Protein AF-R9MH36-F1 (afdb_monomer_lite)

Radius of gyration: 30.17 Å; chains: 1; bounding box: 82×66×68 Å

pLDDT: mean 71.56, std 19.5, range [24.08, 92.31]

Structure (mmCIF, N/CA/C/O backbone):
data_AF-R9MH36-F1
#
_entry.id   AF-R9MH36-F1
#
loop_
_atom_site.group_PDB
_atom_site.id
_atom_site.type_symbol
_atom_site.label_atom_id
_atom_site.label_alt_id
_atom_site.label_comp_id
_atom_site.label_asym_id
_atom_site.label_entity_id
_atom_site.label_seq_id
_atom_site.pdbx_PDB_ins_code
_atom_site.Cartn_x
_atom_site.Cartn_y
_atom_site.Cartn_z
_atom_site.occupancy
_atom_site.B_iso_or_equiv
_atom_site.auth_seq_id
_atom_site.auth_comp_id
_atom_site.auth_asym_id
_atom_site.auth_atom_id
_atom_site.pdbx_PDB_model_num
ATOM 1 N N . MET A 1 1 ? 7.503 20.585 -26.767 1.00 34.62 1 MET A N 1
ATOM 2 C CA . MET A 1 1 ? 6.491 20.340 -25.716 1.00 34.62 1 MET A CA 1
ATOM 3 C C . MET A 1 1 ? 7.107 19.389 -24.716 1.00 34.62 1 MET A C 1
ATOM 5 O O . MET A 1 1 ? 7.011 18.180 -24.870 1.00 34.62 1 MET A O 1
ATOM 9 N N . GLU A 1 2 ? 7.850 19.950 -23.769 1.00 24.08 2 GLU A N 1
ATOM 10 C CA . GLU A 1 2 ? 8.541 19.189 -22.735 1.00 24.08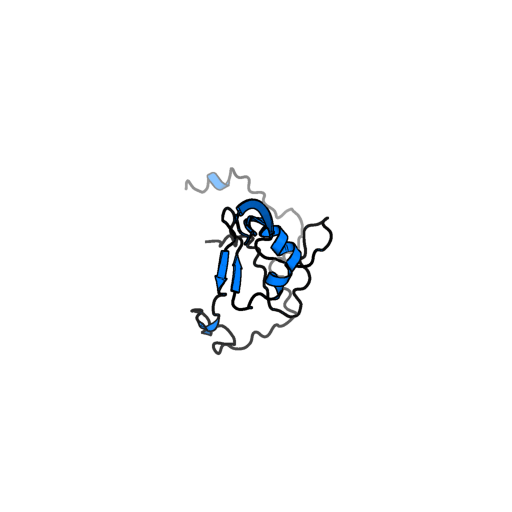 2 GLU A CA 1
ATOM 11 C C . GLU A 1 2 ? 7.501 18.530 -21.832 1.00 24.08 2 GLU A C 1
ATOM 13 O O . GLU A 1 2 ? 6.762 19.197 -21.103 1.00 24.08 2 GLU A O 1
ATOM 18 N N . SER A 1 3 ? 7.412 17.205 -21.906 1.00 27.92 3 SER A N 1
ATOM 19 C CA . SER A 1 3 ? 6.683 16.424 -20.924 1.00 27.92 3 SER A CA 1
ATOM 20 C C . SER A 1 3 ? 7.414 16.576 -19.597 1.00 27.92 3 SER A C 1
ATOM 22 O O . SER A 1 3 ? 8.421 15.921 -19.330 1.00 27.92 3 SER A O 1
ATOM 24 N N . ARG A 1 4 ? 6.893 17.482 -18.773 1.00 31.98 4 ARG A N 1
ATOM 25 C CA . ARG A 1 4 ? 7.127 17.580 -17.337 1.00 31.98 4 ARG A CA 1
ATOM 26 C C . ARG A 1 4 ? 6.632 16.272 -16.716 1.00 31.98 4 ARG A C 1
ATOM 28 O O . ARG A 1 4 ? 5.507 16.204 -16.234 1.00 31.98 4 ARG A O 1
ATOM 35 N N . ILE A 1 5 ? 7.440 15.216 -16.826 1.00 32.81 5 ILE A N 1
ATOM 36 C CA . ILE A 1 5 ? 7.156 13.908 -16.240 1.00 32.81 5 ILE A CA 1
ATOM 37 C C . ILE A 1 5 ? 7.129 14.134 -14.734 1.00 32.81 5 ILE A C 1
ATOM 39 O O . ILE A 1 5 ? 8.138 14.413 -14.082 1.00 32.81 5 ILE A O 1
ATOM 43 N N . LEU A 1 6 ? 5.903 14.150 -14.228 1.00 33.38 6 LEU A N 1
ATOM 44 C CA . LEU A 1 6 ? 5.569 14.289 -12.831 1.00 33.38 6 LEU A CA 1
ATOM 45 C C . LEU A 1 6 ? 6.367 13.249 -12.041 1.00 33.38 6 LEU A C 1
ATOM 47 O O . LEU A 1 6 ? 6.601 12.135 -12.502 1.00 33.38 6 LEU A O 1
ATOM 51 N N . ARG A 1 7 ? 6.787 13.631 -10.833 1.00 31.97 7 ARG A N 1
ATOM 52 C CA . ARG A 1 7 ? 7.341 12.732 -9.814 1.00 31.97 7 ARG A CA 1
ATOM 53 C C . ARG A 1 7 ? 6.255 11.740 -9.365 1.00 31.97 7 ARG A C 1
ATOM 55 O O . ARG A 1 7 ? 5.761 11.832 -8.244 1.00 31.97 7 ARG A O 1
ATOM 62 N N . GLU A 1 8 ? 5.828 10.854 -10.254 1.00 38.50 8 GLU A N 1
ATOM 63 C CA . GLU A 1 8 ? 4.912 9.761 -9.967 1.00 38.50 8 GLU A CA 1
ATOM 64 C C . GLU A 1 8 ? 5.702 8.678 -9.238 1.00 38.50 8 GLU A C 1
ATOM 66 O O . GLU A 1 8 ? 6.593 8.032 -9.788 1.00 38.50 8 GLU A O 1
ATOM 71 N N . GLY A 1 9 ? 5.414 8.511 -7.950 1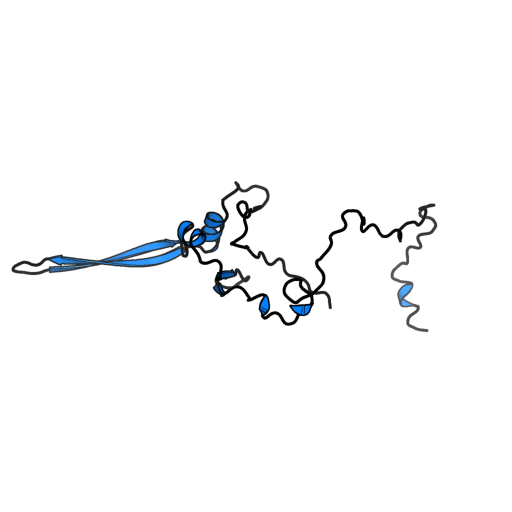.00 35.44 9 GLY A N 1
ATOM 72 C CA . GLY A 1 9 ? 5.885 7.358 -7.199 1.00 35.44 9 GLY A CA 1
ATOM 73 C C . GLY A 1 9 ? 5.073 6.136 -7.611 1.00 35.44 9 GLY A C 1
ATOM 74 O O . GLY A 1 9 ? 4.085 5.819 -6.959 1.00 35.44 9 GLY A O 1
ATOM 75 N N . TYR A 1 10 ? 5.462 5.459 -8.691 1.00 37.88 10 TYR A N 1
ATOM 76 C CA . TYR A 1 10 ? 4.919 4.142 -9.016 1.00 37.88 10 TYR A CA 1
ATOM 77 C C . TYR A 1 10 ? 5.611 3.097 -8.127 1.00 37.88 10 TYR A C 1
ATOM 79 O O . TYR A 1 10 ? 6.819 2.878 -8.239 1.00 37.88 10 TYR A O 1
ATOM 87 N N . VAL A 1 11 ? 4.864 2.427 -7.244 1.00 44.84 11 VAL A N 1
ATOM 88 C CA . VAL A 1 11 ? 5.378 1.286 -6.470 1.00 44.84 11 VAL A CA 1
ATOM 89 C C . VAL A 1 11 ? 5.065 -0.004 -7.232 1.00 44.84 11 VAL A C 1
ATOM 91 O O . VAL A 1 11 ? 3.928 -0.469 -7.284 1.00 44.84 11 VAL A O 1
ATOM 94 N N . ARG A 1 12 ? 6.090 -0.584 -7.867 1.00 38.09 12 ARG A N 1
ATOM 95 C CA . ARG A 1 12 ? 6.027 -1.913 -8.493 1.00 38.09 12 ARG A CA 1
ATOM 96 C C . ARG A 1 12 ? 5.992 -2.989 -7.409 1.00 38.09 12 ARG A C 1
ATOM 98 O O . ARG A 1 12 ? 6.989 -3.228 -6.740 1.00 38.09 12 ARG A O 1
ATOM 105 N N . PHE A 1 13 ? 4.867 -3.683 -7.305 1.00 37.06 13 PHE A N 1
ATOM 106 C CA . PHE A 1 13 ? 4.797 -5.001 -6.680 1.00 37.06 13 PHE A CA 1
ATOM 107 C C . PHE A 1 13 ? 5.017 -6.072 -7.752 1.00 37.06 13 PHE A C 1
ATOM 109 O O . PHE A 1 13 ? 4.357 -6.009 -8.794 1.00 37.06 13 PHE A O 1
ATOM 116 N N . GLY A 1 14 ? 5.937 -7.014 -7.511 1.00 34.53 14 GLY A N 1
ATOM 117 C CA . GLY A 1 14 ? 6.096 -8.224 -8.334 1.00 34.53 14 GLY A CA 1
ATOM 118 C C . GLY A 1 14 ? 7.419 -8.388 -9.092 1.00 34.53 14 GLY A C 1
ATOM 119 O O . GLY A 1 14 ? 7.392 -8.803 -10.244 1.00 34.53 14 GLY A O 1
ATOM 120 N N . GLY A 1 15 ? 8.565 -8.085 -8.477 1.00 34.72 15 GLY A N 1
ATOM 121 C CA . GLY A 1 15 ? 9.882 -8.479 -8.995 1.00 34.72 15 GLY A CA 1
ATOM 122 C C . GLY A 1 15 ? 10.787 -8.963 -7.863 1.00 34.72 15 GLY A C 1
ATOM 123 O O . GLY A 1 15 ? 10.798 -8.345 -6.794 1.00 34.72 15 GLY A O 1
ATOM 124 N N . GLU A 1 16 ? 11.513 -10.062 -8.087 1.00 37.16 16 GLU A N 1
ATOM 125 C CA . GLU A 1 16 ? 12.592 -10.543 -7.213 1.00 37.16 16 GLU A CA 1
ATOM 126 C C . GLU A 1 16 ? 13.575 -9.381 -6.975 1.00 37.16 16 GLU A C 1
ATOM 128 O O . GLU A 1 16 ? 14.283 -8.959 -7.885 1.00 37.16 16 GLU A O 1
ATOM 133 N N . GLY A 1 17 ? 13.549 -8.772 -5.785 1.00 41.50 17 GLY A N 1
ATOM 134 C CA . GLY A 1 17 ? 14.396 -7.619 -5.439 1.00 41.50 17 GLY A CA 1
ATOM 135 C C . GLY A 1 17 ? 13.671 -6.369 -4.922 1.00 41.50 17 GLY A C 1
ATOM 136 O O . GLY A 1 17 ? 14.327 -5.414 -4.507 1.00 41.50 17 GLY A O 1
ATOM 137 N N . ALA A 1 18 ? 12.337 -6.347 -4.873 1.00 43.00 18 ALA A N 1
ATOM 138 C CA . ALA A 1 18 ? 11.570 -5.189 -4.394 1.00 43.00 18 ALA A CA 1
ATOM 139 C C . ALA A 1 18 ? 11.420 -5.120 -2.855 1.00 43.00 18 ALA A C 1
ATOM 141 O O . ALA A 1 18 ? 10.350 -4.812 -2.342 1.00 43.00 18 ALA A O 1
ATOM 142 N N . GLU A 1 19 ? 12.464 -5.410 -2.078 1.00 41.53 19 GLU A N 1
ATOM 143 C CA . GLU A 1 19 ? 12.322 -5.541 -0.614 1.00 41.53 19 GLU A CA 1
ATOM 144 C C . GLU A 1 19 ? 12.594 -4.250 0.166 1.00 41.53 19 GLU A C 1
ATOM 146 O O . GLU A 1 19 ? 12.280 -4.163 1.353 1.00 41.53 19 GLU A O 1
ATOM 151 N N . THR A 1 20 ? 13.137 -3.203 -0.466 1.00 39.69 20 THR A N 1
ATOM 152 C CA . THR A 1 20 ? 13.486 -1.972 0.259 1.00 39.69 20 THR A CA 1
ATOM 153 C C . THR A 1 20 ? 13.111 -0.702 -0.498 1.00 39.69 20 THR A C 1
ATOM 155 O O . THR A 1 20 ? 13.704 -0.355 -1.515 1.00 39.69 20 THR A O 1
ATOM 158 N N . CYS A 1 21 ? 12.156 0.062 0.043 1.00 43.12 21 CYS A N 1
ATOM 159 C CA . CYS A 1 21 ? 11.999 1.463 -0.341 1.00 43.12 21 CYS A CA 1
ATOM 160 C C . CYS A 1 21 ? 13.217 2.246 0.171 1.00 43.12 21 CYS A C 1
ATOM 162 O O . CYS A 1 21 ? 13.594 2.145 1.343 1.00 43.12 21 CYS A O 1
ATOM 164 N N . ARG A 1 22 ? 13.817 3.075 -0.689 1.00 36.75 22 ARG A N 1
ATOM 165 C CA . ARG A 1 22 ? 14.649 4.207 -0.257 1.00 36.75 22 ARG A CA 1
ATOM 166 C C . ARG A 1 22 ? 13.713 5.296 0.271 1.00 36.75 22 ARG A C 1
ATOM 168 O O . ARG A 1 22 ? 13.360 6.223 -0.448 1.00 36.75 22 ARG A O 1
ATOM 175 N N . ALA A 1 23 ? 13.259 5.143 1.512 1.00 41.69 23 ALA A N 1
ATOM 176 C CA . ALA A 1 23 ? 12.533 6.203 2.196 1.00 41.69 23 ALA A CA 1
ATOM 177 C C . ALA A 1 23 ? 13.503 7.325 2.609 1.00 41.69 23 ALA A C 1
ATOM 179 O O . ALA A 1 23 ? 14.674 7.077 2.889 1.00 41.69 23 ALA A O 1
ATOM 180 N N . GLN A 1 24 ? 12.978 8.548 2.582 1.00 44.34 24 GLN A N 1
ATOM 181 C CA . GLN A 1 24 ? 13.585 9.841 2.916 1.00 44.34 24 GLN A CA 1
ATOM 182 C C . GLN A 1 24 ? 14.719 9.792 3.960 1.00 44.34 24 GLN A C 1
ATOM 184 O O . GLN A 1 24 ? 14.610 9.104 4.977 1.00 44.34 24 GLN A O 1
ATOM 189 N N . LEU A 1 25 ? 15.775 10.587 3.717 1.00 36.72 25 LEU A N 1
ATOM 190 C CA . LEU A 1 25 ? 16.915 10.797 4.621 1.00 36.72 25 LEU A CA 1
ATOM 191 C C . LEU A 1 25 ? 16.405 11.057 6.056 1.00 36.72 25 LEU A C 1
ATOM 193 O O . LEU A 1 25 ? 15.855 12.120 6.330 1.00 36.72 25 LEU A O 1
ATOM 197 N N . GLY A 1 26 ? 16.550 10.077 6.956 1.00 46.25 26 GLY A N 1
ATOM 198 C CA . GLY A 1 26 ? 16.250 10.233 8.387 1.00 46.25 26 GLY A CA 1
ATOM 199 C C . GLY A 1 26 ? 15.128 9.367 8.979 1.00 46.25 26 GLY A C 1
ATOM 200 O O . GLY A 1 26 ? 14.987 9.372 10.199 1.00 46.25 26 GLY A O 1
ATOM 201 N N . LYS A 1 27 ? 14.359 8.592 8.197 1.00 49.94 27 LYS A N 1
ATOM 202 C CA . LYS A 1 27 ? 13.426 7.583 8.755 1.00 49.94 27 LYS A CA 1
ATOM 203 C C . LYS A 1 27 ? 14.027 6.173 8.719 1.00 49.94 27 LYS A C 1
ATOM 205 O O . LYS A 1 27 ? 14.686 5.800 7.750 1.00 49.94 27 LYS A O 1
ATOM 210 N N . ALA A 1 28 ? 13.785 5.385 9.773 1.00 57.16 28 ALA A N 1
ATOM 211 C CA . ALA A 1 28 ? 14.155 3.970 9.813 1.00 57.16 28 ALA A CA 1
ATOM 212 C C . ALA A 1 28 ? 13.531 3.222 8.620 1.00 57.16 28 ALA A C 1
ATOM 214 O O . ALA A 1 28 ? 12.401 3.500 8.218 1.00 57.16 28 ALA A O 1
ATOM 215 N N . ARG A 1 29 ? 14.289 2.294 8.031 1.00 57.06 29 ARG A N 1
ATOM 216 C CA . ARG A 1 29 ? 13.892 1.553 6.828 1.00 57.06 29 ARG A CA 1
ATOM 217 C C . ARG A 1 29 ? 12.717 0.625 7.161 1.00 57.06 29 ARG A C 1
ATOM 219 O O . ARG A 1 29 ? 12.917 -0.422 7.768 1.00 57.06 29 ARG A O 1
ATOM 226 N N . LEU A 1 30 ? 11.503 1.016 6.781 1.00 65.31 30 LEU A N 1
ATOM 227 C CA . LEU A 1 30 ? 10.321 0.158 6.878 1.00 65.31 30 LEU A CA 1
ATOM 228 C C . LEU A 1 30 ? 10.213 -0.757 5.644 1.00 65.31 30 LEU A C 1
ATOM 230 O O . LEU A 1 30 ? 10.586 -0.337 4.541 1.00 65.31 30 LEU A O 1
ATOM 234 N N . PRO A 1 31 ? 9.688 -1.988 5.789 1.00 76.56 31 PRO A N 1
ATOM 235 C CA . PRO A 1 31 ? 9.402 -2.849 4.643 1.00 76.56 31 PRO A CA 1
ATOM 236 C C . PRO A 1 31 ? 8.252 -2.272 3.801 1.00 76.56 31 PRO A C 1
ATOM 238 O O . PRO A 1 31 ? 7.327 -1.672 4.356 1.00 76.56 31 PRO A O 1
ATOM 241 N N . LEU A 1 32 ? 8.268 -2.498 2.477 1.00 79.44 32 LEU A N 1
ATOM 242 C CA . LEU A 1 32 ? 7.270 -1.930 1.549 1.00 79.44 32 LEU A CA 1
ATOM 243 C C . LEU A 1 32 ? 5.810 -2.127 1.988 1.00 79.44 32 LEU A C 1
ATOM 245 O O . LEU A 1 32 ? 5.068 -1.147 1.970 1.00 79.44 32 LEU A O 1
ATOM 249 N N . PRO A 1 33 ? 5.374 -3.328 2.419 1.00 82.69 33 PRO A N 1
ATOM 250 C CA . PRO A 1 33 ? 3.959 -3.546 2.722 1.00 82.69 33 PRO A CA 1
ATOM 251 C C . PRO A 1 33 ? 3.479 -2.760 3.944 1.00 82.69 33 PRO A C 1
ATOM 253 O O . PRO A 1 33 ? 2.354 -2.270 3.955 1.00 82.69 33 PRO A O 1
ATOM 256 N N . TYR A 1 34 ? 4.350 -2.571 4.941 1.00 85.62 34 TYR A N 1
ATOM 257 C CA . TYR A 1 34 ? 4.044 -1.743 6.110 1.00 85.62 34 TYR A CA 1
ATOM 258 C C . TYR A 1 34 ? 3.962 -0.265 5.738 1.00 85.62 34 TYR A C 1
ATOM 260 O O . TYR A 1 34 ? 3.034 0.418 6.152 1.00 85.62 34 TYR A O 1
ATOM 268 N N . TYR A 1 35 ? 4.894 0.208 4.906 1.00 85.88 35 TYR A N 1
ATOM 269 C CA . TYR A 1 35 ? 4.869 1.583 4.410 1.00 85.88 35 TYR A CA 1
ATOM 270 C C . TYR A 1 35 ? 3.587 1.884 3.620 1.00 85.88 35 TYR A C 1
ATOM 272 O O . TYR A 1 35 ? 3.024 2.969 3.722 1.00 85.88 35 TYR A O 1
ATOM 280 N N . ILE A 1 36 ? 3.097 0.912 2.851 1.00 85.62 36 ILE A N 1
ATOM 281 C CA . ILE A 1 36 ? 1.913 1.084 2.004 1.00 85.62 36 ILE A CA 1
ATOM 282 C C . ILE A 1 36 ? 0.627 1.036 2.824 1.00 85.62 36 ILE A C 1
ATOM 284 O O . ILE A 1 36 ? -0.228 1.890 2.607 1.00 85.62 36 ILE A O 1
ATOM 288 N N . SER A 1 37 ? 0.521 0.137 3.810 1.00 87.44 37 SER A N 1
ATOM 289 C CA . SER A 1 37 ? -0.588 0.170 4.778 1.00 87.44 37 SER A CA 1
ATOM 290 C C . SER A 1 37 ? -0.648 1.524 5.506 1.00 87.44 37 SER A C 1
ATOM 292 O O . SER A 1 37 ? -1.704 2.155 5.570 1.00 87.44 37 SER A O 1
ATOM 294 N N . GLU A 1 38 ? 0.502 2.051 5.948 1.00 87.06 38 GLU A N 1
ATOM 295 C CA . GLU A 1 38 ? 0.570 3.362 6.607 1.00 87.06 38 GLU A CA 1
ATOM 296 C C . GLU A 1 38 ? 0.108 4.507 5.685 1.00 87.06 38 GLU A C 1
ATOM 298 O O . GLU A 1 38 ? -0.617 5.397 6.130 1.00 87.06 38 GLU A O 1
ATOM 303 N N . MET A 1 39 ? 0.472 4.472 4.396 1.00 87.38 39 MET A N 1
ATOM 304 C CA . MET A 1 39 ? 0.033 5.469 3.408 1.00 87.38 39 MET A CA 1
ATOM 305 C C . MET A 1 39 ? -1.460 5.387 3.062 1.00 87.38 39 MET A C 1
ATOM 307 O O . MET A 1 39 ? -2.066 6.418 2.778 1.00 87.38 39 MET A O 1
ATOM 311 N N . LEU A 1 40 ? -2.052 4.189 3.050 1.00 88.25 40 LEU A N 1
ATOM 312 C CA . LEU A 1 40 ? -3.486 4.000 2.796 1.00 88.25 40 LEU A CA 1
ATOM 313 C C . LEU A 1 40 ? -4.343 4.502 3.964 1.00 88.25 40 LEU A C 1
ATOM 315 O O . LEU A 1 40 ? -5.450 5.000 3.758 1.00 88.25 40 LEU A O 1
ATOM 319 N N . GLY A 1 41 ? -3.816 4.395 5.183 1.00 89.50 41 GLY A N 1
ATOM 320 C CA . GLY A 1 41 ? -4.488 4.832 6.396 1.00 89.50 41 GLY A CA 1
ATOM 321 C C . GLY A 1 41 ? -5.504 3.815 6.920 1.00 89.50 41 GLY A C 1
ATOM 322 O O . GLY A 1 41 ? -5.402 2.606 6.700 1.00 89.50 41 GLY A O 1
ATOM 323 N N . LYS A 1 42 ? -6.474 4.313 7.692 1.00 92.31 42 LYS A N 1
ATOM 324 C CA . LYS A 1 42 ? -7.445 3.490 8.422 1.00 92.31 42 LYS A CA 1
ATOM 325 C C . LYS A 1 42 ? -8.868 3.796 7.983 1.00 92.31 42 LYS A C 1
ATOM 327 O O . LYS A 1 42 ? -9.226 4.957 7.797 1.00 92.31 42 LYS A O 1
ATOM 332 N N . GLU A 1 43 ? -9.679 2.756 7.886 1.00 88.94 43 GLU A N 1
ATOM 333 C CA . GLU A 1 43 ? -11.126 2.846 7.787 1.00 88.94 43 GLU A CA 1
ATOM 334 C C . GLU A 1 43 ? -11.780 2.739 9.172 1.00 88.94 43 GLU A C 1
ATOM 336 O O . GLU A 1 43 ? -11.244 2.142 10.113 1.00 88.94 43 GLU A O 1
ATOM 341 N N . THR A 1 44 ? -12.961 3.336 9.305 1.00 91.25 44 THR A N 1
ATOM 342 C CA . THR A 1 44 ? -13.791 3.206 10.504 1.00 91.25 44 THR A CA 1
ATOM 343 C C . THR A 1 44 ? -14.796 2.082 10.290 1.00 91.25 44 THR A C 1
ATOM 345 O O . THR A 1 44 ? -15.662 2.185 9.425 1.00 91.25 44 THR A O 1
ATOM 348 N N . LEU A 1 45 ? -14.703 1.028 11.099 1.00 88.88 45 LEU A N 1
ATOM 349 C CA . LEU A 1 45 ? -15.665 -0.071 11.126 1.00 88.88 45 LEU A CA 1
ATOM 350 C C . LEU A 1 45 ? -16.585 0.064 12.340 1.00 88.88 45 LEU A C 1
ATOM 352 O O . LEU A 1 45 ? -16.115 0.134 13.476 1.00 88.88 45 LEU A O 1
ATOM 356 N N . ASP A 1 46 ? -17.897 0.052 12.105 1.00 89.25 46 ASP A N 1
ATOM 357 C CA . ASP A 1 46 ? -18.901 -0.030 13.168 1.00 89.25 46 ASP A CA 1
ATOM 358 C C . ASP A 1 46 ? -19.276 -1.496 13.423 1.00 89.25 46 ASP A C 1
ATOM 360 O O . ASP A 1 46 ? -19.820 -2.190 12.563 1.00 89.25 46 ASP A O 1
ATOM 364 N N . THR A 1 47 ? -18.943 -1.990 14.610 1.00 90.81 47 THR A N 1
ATOM 365 C CA . THR A 1 47 ? -19.223 -3.358 15.048 1.00 90.81 47 THR A CA 1
ATOM 366 C C . THR A 1 47 ? -20.503 -3.371 15.869 1.00 90.81 47 THR A C 1
ATOM 368 O O . THR A 1 47 ? -20.604 -2.707 16.902 1.00 90.81 47 THR A O 1
ATOM 371 N N . ARG A 1 48 ? -21.482 -4.171 15.436 1.00 90.88 48 ARG A N 1
ATOM 372 C CA . ARG A 1 48 ? -22.747 -4.366 16.150 1.00 90.88 48 ARG A CA 1
ATOM 373 C C . ARG A 1 48 ? -22.776 -5.732 16.823 1.00 90.88 48 ARG A C 1
ATOM 375 O O . ARG A 1 48 ? -22.973 -6.747 16.158 1.00 90.88 48 ARG A O 1
ATOM 382 N N . ASN A 1 49 ? -22.695 -5.751 18.148 1.00 89.75 49 ASN A N 1
ATOM 383 C CA . ASN A 1 49 ? -22.845 -6.979 18.922 1.00 89.75 49 ASN A CA 1
ATOM 384 C C . ASN A 1 49 ? -24.305 -7.137 19.351 1.00 89.75 49 ASN A C 1
ATOM 386 O O . ASN A 1 49 ? -24.893 -6.241 19.958 1.00 89.75 49 ASN A O 1
ATOM 390 N N . ARG A 1 50 ? -24.910 -8.283 19.024 1.00 90.12 50 ARG A N 1
ATOM 391 C CA . ARG A 1 50 ? -26.284 -8.620 19.410 1.00 90.12 50 ARG A CA 1
ATOM 392 C C . ARG A 1 50 ? -26.271 -9.819 20.346 1.00 90.12 50 ARG A C 1
ATOM 394 O O . ARG A 1 50 ? -25.958 -10.927 19.923 1.00 90.12 50 ARG A O 1
ATOM 401 N N . SER A 1 51 ? -26.686 -9.600 21.586 1.00 89.44 51 SER A N 1
ATOM 402 C CA . SER A 1 51 ? -26.823 -10.654 22.588 1.00 89.44 51 SER A CA 1
ATOM 403 C C . SER A 1 51 ? -28.299 -10.986 22.755 1.00 89.44 51 SER A C 1
ATOM 405 O O . SER A 1 51 ? -29.112 -10.107 23.036 1.00 89.44 51 SER A O 1
ATOM 407 N N . ILE A 1 52 ? -28.660 -12.252 22.549 1.00 89.06 52 ILE A N 1
ATOM 408 C CA . ILE A 1 52 ? -30.037 -12.742 22.674 1.00 89.06 52 ILE A CA 1
ATOM 409 C C . ILE A 1 52 ? -30.051 -13.812 23.761 1.00 89.06 52 ILE A C 1
ATOM 411 O O . ILE A 1 52 ? -29.364 -14.824 23.630 1.00 89.06 52 ILE A O 1
ATOM 415 N N . SER A 1 53 ? -30.847 -13.614 24.811 1.00 85.50 53 SER A N 1
ATOM 416 C CA . SER A 1 53 ? -31.120 -14.642 25.813 1.00 85.50 53 SER A CA 1
ATOM 417 C C . SER A 1 53 ? -32.394 -15.404 25.435 1.00 85.50 53 SER A C 1
ATOM 419 O O . SER A 1 53 ? -33.419 -14.812 25.089 1.00 85.50 53 SER A O 1
ATOM 421 N N . LYS A 1 54 ? -32.327 -16.740 25.449 1.00 81.50 54 LYS A N 1
ATOM 422 C CA . LYS A 1 54 ? -33.460 -17.619 25.125 1.00 81.50 54 LYS A CA 1
ATOM 423 C C . LYS A 1 54 ? -33.900 -18.351 26.394 1.00 81.50 54 LYS A C 1
ATOM 425 O O . LYS A 1 54 ? -33.386 -19.418 26.703 1.00 81.50 54 LYS A O 1
ATOM 430 N N . GLY A 1 55 ? -34.815 -17.736 27.140 1.00 86.44 55 GLY A N 1
ATOM 431 C CA . GLY A 1 55 ? -35.474 -18.299 28.324 1.00 86.44 55 GLY A CA 1
ATOM 432 C C . GLY A 1 55 ? -36.972 -17.968 28.332 1.00 86.44 55 GLY A C 1
ATOM 433 O O . GLY A 1 55 ? -37.471 -17.380 27.376 1.00 86.44 55 GLY A O 1
ATOM 434 N N . SER A 1 56 ? -37.684 -18.315 29.413 1.00 79.44 56 SER A N 1
ATOM 435 C CA . SER A 1 56 ? -39.139 -18.077 29.570 1.00 79.44 56 SER A CA 1
ATOM 436 C C . SER A 1 56 ? -39.552 -16.601 29.390 1.00 79.44 56 SER A C 1
ATOM 438 O O . SER A 1 56 ? -40.655 -16.307 28.942 1.00 79.44 56 SER A O 1
ATOM 440 N N . HIS A 1 57 ? -38.648 -15.661 29.679 1.00 74.94 57 HIS A N 1
ATOM 441 C CA . HIS A 1 57 ? -38.724 -14.261 29.251 1.00 74.94 57 HIS A CA 1
ATOM 442 C C . HIS A 1 57 ? -37.431 -13.923 28.503 1.00 74.94 57 HIS A C 1
ATOM 444 O O . HIS A 1 57 ? -36.391 -13.696 29.119 1.00 74.94 57 HIS A O 1
ATOM 450 N N . GLY A 1 58 ? -37.470 -13.957 27.171 1.00 76.69 58 GLY A N 1
ATOM 451 C CA . GLY A 1 58 ? -36.310 -13.633 26.342 1.00 76.69 58 GLY A CA 1
ATOM 452 C C . GLY A 1 58 ? -36.004 -12.134 26.342 1.00 76.69 58 GLY A C 1
ATOM 453 O O . GLY A 1 58 ? -36.906 -11.311 26.200 1.00 76.69 58 GLY A O 1
ATOM 454 N N . SER A 1 59 ? -34.724 -11.781 26.459 1.00 79.88 59 SER A N 1
ATOM 455 C CA . SER A 1 59 ? -34.219 -10.413 26.306 1.00 79.88 59 SER A CA 1
ATOM 456 C C . SER A 1 59 ? -33.232 -10.334 25.138 1.00 79.88 59 SER A C 1
ATOM 458 O O . SER A 1 59 ? -32.493 -11.278 24.860 1.00 79.88 59 SER A O 1
ATOM 460 N N . SER A 1 60 ? -33.222 -9.208 24.424 1.00 87.62 60 SER A N 1
ATOM 461 C CA . SER A 1 60 ? -32.261 -8.931 23.351 1.00 87.62 60 SER A CA 1
ATOM 462 C C . SER A 1 60 ? -31.619 -7.578 23.617 1.00 87.62 60 SER A C 1
ATOM 464 O O . SER A 1 60 ? -32.326 -6.582 23.736 1.00 87.62 60 SER A O 1
ATOM 466 N N . SER A 1 61 ? -30.292 -7.525 23.657 1.00 86.25 61 SER A N 1
ATOM 467 C CA . SER A 1 61 ? -29.526 -6.281 23.723 1.00 86.25 61 SER A CA 1
ATOM 468 C C . SER A 1 61 ? -28.666 -6.122 22.471 1.00 86.25 61 SER A C 1
ATOM 470 O O . SER A 1 61 ? -28.242 -7.100 21.850 1.00 86.25 61 SER A O 1
ATOM 472 N N . THR A 1 62 ? -28.447 -4.874 22.061 1.00 89.69 62 THR A N 1
ATOM 473 C CA . THR A 1 62 ? -27.568 -4.529 20.938 1.00 89.69 62 THR A CA 1
ATOM 474 C C . THR A 1 62 ? -26.597 -3.450 21.382 1.00 89.69 62 THR A C 1
ATOM 476 O O . THR A 1 62 ? -27.050 -2.401 21.838 1.00 89.69 62 THR A O 1
ATOM 479 N N . SER A 1 63 ? -25.295 -3.684 21.234 1.00 88.81 63 SER A N 1
ATOM 480 C CA . SER A 1 63 ? -24.254 -2.676 21.445 1.00 88.81 63 SER A CA 1
ATOM 481 C C . SER A 1 63 ? -23.571 -2.317 20.126 1.00 88.81 63 SER A C 1
ATOM 483 O O . SER A 1 63 ? -23.427 -3.165 19.244 1.00 88.81 63 SER A O 1
ATOM 485 N N . TYR A 1 64 ? -23.186 -1.046 19.999 1.00 91.81 64 TYR A N 1
ATOM 486 C CA . TYR A 1 64 ? -22.480 -0.483 18.847 1.00 91.81 64 TYR A CA 1
ATOM 487 C C . TYR A 1 64 ? -21.088 -0.037 19.295 1.00 91.81 64 TYR A C 1
ATOM 489 O O . TYR A 1 64 ? -20.951 0.562 20.365 1.00 91.81 64 TYR A O 1
ATOM 497 N N . GLN A 1 65 ? -20.059 -0.362 18.517 1.00 90.44 65 GLN A N 1
ATOM 498 C CA . GLN A 1 65 ? -18.662 -0.070 18.829 1.00 90.44 65 GLN A CA 1
ATOM 499 C C . GLN A 1 65 ? -17.930 0.333 17.552 1.00 90.44 65 GLN A C 1
ATOM 501 O O . GLN A 1 65 ? -17.806 -0.472 16.633 1.00 90.44 65 GLN A O 1
ATOM 506 N N . GLN A 1 66 ? -17.376 1.543 17.514 1.00 91.00 66 GLN A N 1
ATOM 507 C CA . GLN A 1 66 ? -16.546 1.972 16.391 1.00 91.00 66 GLN A CA 1
ATOM 508 C C . GLN A 1 66 ? -15.080 1.609 16.629 1.00 91.00 66 GLN A C 1
ATOM 510 O O . GLN A 1 66 ? -14.517 1.923 17.675 1.00 91.00 66 GLN A O 1
ATOM 515 N N . THR A 1 67 ? -14.466 0.943 15.652 1.00 91.88 67 THR A N 1
ATOM 516 C CA . THR A 1 67 ? -13.062 0.515 15.677 1.00 91.88 67 THR A CA 1
ATOM 517 C C . THR A 1 67 ? -12.352 1.007 14.420 1.00 91.88 67 THR A C 1
ATOM 519 O O . THR A 1 67 ? -12.918 0.982 13.330 1.00 91.88 67 THR A O 1
ATOM 522 N N . GLY A 1 68 ? -11.104 1.461 14.555 1.00 90.12 68 GLY A N 1
ATOM 523 C CA . GLY A 1 68 ? -10.262 1.813 13.411 1.00 90.12 68 GLY A CA 1
ATOM 524 C C . GLY A 1 68 ? -9.490 0.596 12.907 1.00 90.12 68 GLY A C 1
ATOM 525 O O . GLY A 1 68 ? -8.639 0.084 13.635 1.00 90.12 68 GLY A O 1
ATOM 526 N N . ARG A 1 69 ? -9.758 0.159 11.674 1.00 91.06 69 ARG A N 1
ATOM 527 C CA . ARG A 1 69 ? -9.025 -0.920 10.990 1.00 91.06 69 ARG A CA 1
ATOM 528 C C . ARG A 1 69 ? -8.165 -0.320 9.882 1.00 91.06 69 ARG A C 1
ATOM 530 O O . ARG A 1 69 ? -8.549 0.668 9.275 1.00 91.06 69 ARG A O 1
ATOM 537 N N . GLU A 1 70 ? -6.990 -0.882 9.630 1.00 91.31 70 GLU A N 1
ATOM 538 C CA . GLU A 1 70 ? -6.214 -0.535 8.432 1.00 91.31 70 GLU A CA 1
ATOM 539 C C . GLU A 1 70 ? -7.015 -0.881 7.175 1.00 91.31 70 GLU A C 1
ATOM 541 O O . GLU A 1 70 ? -7.601 -1.960 7.106 1.00 91.31 70 GLU A O 1
ATOM 546 N N . LEU A 1 71 ? -7.045 0.032 6.199 1.00 90.50 71 LEU A N 1
ATOM 547 C CA . LEU A 1 71 ? -7.831 -0.150 4.973 1.00 90.50 71 LEU A CA 1
ATOM 548 C C . LEU A 1 71 ? -7.329 -1.354 4.160 1.00 90.50 71 LEU A C 1
ATOM 550 O O . LEU A 1 71 ? -8.113 -2.046 3.518 1.00 90.50 71 LEU A O 1
ATOM 554 N N . LEU A 1 72 ? -6.021 -1.617 4.220 1.00 90.12 72 LEU A N 1
ATOM 555 C CA . LEU A 1 72 ? -5.401 -2.824 3.689 1.00 90.12 72 LEU A CA 1
ATOM 556 C C . LEU A 1 72 ? -4.223 -3.192 4.591 1.00 90.12 72 LEU A C 1
ATOM 558 O O . LEU A 1 72 ? -3.257 -2.438 4.701 1.00 90.12 72 LEU A O 1
ATOM 562 N N . THR A 1 73 ? -4.323 -4.328 5.272 1.00 91.69 73 THR A N 1
ATOM 563 C CA . THR A 1 73 ? -3.284 -4.795 6.196 1.00 91.69 73 THR A CA 1
ATOM 564 C C . THR A 1 73 ? -2.007 -5.161 5.434 1.00 91.69 73 THR A C 1
ATOM 566 O O . THR A 1 73 ? -2.065 -5.548 4.265 1.00 91.69 73 THR A O 1
ATOM 569 N N . PRO A 1 74 ? -0.821 -5.098 6.063 1.00 89.19 74 PRO A N 1
ATOM 570 C CA . PRO A 1 74 ? 0.434 -5.435 5.390 1.00 89.19 74 PRO A CA 1
ATOM 571 C C . PRO A 1 74 ? 0.479 -6.881 4.870 1.00 89.19 74 PRO A C 1
ATOM 573 O O . PRO A 1 74 ? 1.228 -7.159 3.935 1.00 89.19 74 PRO A O 1
ATOM 576 N N . ASP A 1 75 ? -0.304 -7.790 5.455 1.00 88.56 75 ASP A N 1
ATOM 577 C CA . ASP A 1 75 ? -0.452 -9.166 4.973 1.00 88.56 75 ASP A CA 1
ATOM 578 C C . ASP A 1 75 ? -1.328 -9.230 3.711 1.00 88.56 75 ASP A C 1
ATOM 580 O O . ASP A 1 75 ? -0.918 -9.801 2.702 1.00 88.56 75 ASP A O 1
ATOM 584 N N . GLU A 1 76 ? -2.462 -8.518 3.702 1.00 88.31 76 GLU A N 1
ATOM 585 C CA . GLU A 1 76 ? -3.310 -8.359 2.511 1.00 88.31 76 GLU A CA 1
ATOM 586 C C . GLU A 1 76 ? -2.542 -7.680 1.359 1.00 88.31 76 GLU A C 1
ATOM 588 O O . GLU A 1 76 ? -2.684 -8.086 0.207 1.00 88.31 76 GLU A O 1
ATOM 593 N N . VAL A 1 77 ? -1.660 -6.710 1.648 1.00 87.62 77 VAL A N 1
ATOM 594 C CA . VAL A 1 77 ? -0.799 -6.065 0.634 1.00 87.62 77 VAL A CA 1
ATOM 595 C C . VAL A 1 77 ? 0.163 -7.083 0.009 1.00 87.62 77 VAL A C 1
ATOM 597 O O . VAL A 1 77 ? 0.437 -7.013 -1.188 1.00 87.62 77 VAL A O 1
ATOM 600 N N . ARG A 1 78 ? 0.697 -8.022 0.802 1.00 85.81 78 ARG A N 1
ATOM 601 C CA . ARG A 1 78 ? 1.623 -9.064 0.322 1.00 85.81 78 ARG A CA 1
ATOM 602 C C . ARG A 1 78 ? 0.915 -10.139 -0.494 1.00 85.81 78 ARG A C 1
ATOM 604 O O . ARG A 1 78 ? 1.503 -10.647 -1.442 1.00 85.81 78 ARG A O 1
ATOM 611 N N . ALA A 1 79 ? -0.310 -10.483 -0.112 1.00 87.25 79 ALA A N 1
ATOM 612 C CA . ALA A 1 79 ? -1.119 -11.498 -0.777 1.00 87.25 79 ALA A CA 1
ATOM 613 C C . ALA A 1 79 ? -1.895 -10.964 -1.996 1.00 87.25 79 ALA A C 1
ATOM 615 O O . ALA A 1 79 ? -2.533 -11.741 -2.706 1.00 87.25 79 ALA A O 1
ATOM 616 N N . MET A 1 80 ? -1.864 -9.650 -2.238 1.00 87.19 80 MET A N 1
ATOM 617 C CA . MET A 1 80 ? -2.544 -9.009 -3.360 1.00 87.19 80 MET A CA 1
ATOM 618 C C . MET A 1 80 ? -2.063 -9.569 -4.706 1.00 87.19 80 MET A C 1
ATOM 620 O O . MET A 1 80 ? -0.863 -9.692 -4.955 1.00 87.19 80 MET A O 1
ATOM 624 N N . ASP A 1 81 ? -3.015 -9.880 -5.591 1.00 87.75 81 ASP A N 1
ATOM 625 C CA . ASP A 1 81 ? -2.720 -10.422 -6.917 1.00 87.75 81 ASP A CA 1
ATOM 626 C C . ASP A 1 81 ? -1.882 -9.433 -7.745 1.00 87.75 81 ASP A C 1
ATOM 628 O O . ASP A 1 81 ? -2.159 -8.233 -7.815 1.00 87.75 81 ASP A O 1
ATOM 632 N N . ASN A 1 82 ? -0.859 -9.966 -8.412 1.00 84.50 82 ASN A N 1
ATOM 633 C CA . ASN A 1 82 ? 0.090 -9.216 -9.220 1.00 84.50 82 ASN A CA 1
ATOM 634 C C . ASN A 1 82 ? -0.571 -8.505 -10.413 1.00 84.50 82 ASN A C 1
ATOM 636 O O . ASN A 1 82 ? 0.040 -7.602 -10.989 1.00 84.50 82 ASN A O 1
ATOM 640 N N . THR A 1 83 ? -1.792 -8.889 -10.798 1.00 86.94 83 THR A N 1
ATOM 641 C CA . THR A 1 83 ? -2.559 -8.189 -11.840 1.00 86.94 83 THR A CA 1
ATOM 642 C C . THR A 1 83 ? -3.073 -6.819 -11.397 1.00 86.94 83 THR A C 1
ATOM 644 O O . THR A 1 83 ? -3.344 -5.980 -12.255 1.00 86.94 83 THR A O 1
ATOM 647 N N . TYR A 1 84 ? -3.157 -6.551 -10.091 1.00 87.81 84 TYR A N 1
ATOM 648 C CA . TYR A 1 84 ? -3.633 -5.283 -9.543 1.00 87.81 84 TYR A CA 1
ATOM 649 C C . TYR A 1 84 ? -2.481 -4.364 -9.117 1.00 87.81 84 TYR A C 1
ATOM 651 O O . TYR A 1 84 ? -1.357 -4.791 -8.840 1.00 87.81 84 TYR A O 1
ATOM 659 N N . ALA A 1 85 ? -2.762 -3.065 -9.093 1.00 87.38 85 ALA A N 1
ATOM 660 C CA . ALA A 1 85 ? -1.876 -2.012 -8.631 1.00 87.38 85 ALA A CA 1
ATOM 661 C C . ALA A 1 85 ? -2.650 -1.005 -7.775 1.00 87.38 85 ALA A C 1
ATOM 663 O O . ALA A 1 85 ? -3.812 -0.698 -8.038 1.00 87.38 85 ALA A O 1
ATOM 664 N N . ILE A 1 86 ? -1.969 -0.471 -6.762 1.00 89.06 86 ILE A N 1
ATOM 665 C CA . ILE A 1 86 ? -2.460 0.638 -5.944 1.00 89.06 86 ILE A CA 1
ATOM 666 C C . ILE A 1 86 ? -1.878 1.927 -6.519 1.00 89.06 86 ILE A C 1
ATOM 668 O O . ILE A 1 86 ? -0.658 2.057 -6.640 1.00 89.06 86 ILE A O 1
ATOM 672 N N . VAL A 1 87 ? -2.745 2.877 -6.859 1.00 88.81 87 VAL A N 1
ATOM 673 C CA . VAL A 1 87 ? -2.369 4.151 -7.473 1.00 88.81 87 VAL A CA 1
ATOM 674 C C . VAL A 1 87 ? -2.622 5.292 -6.492 1.00 88.81 87 VAL A C 1
ATOM 676 O O . VAL A 1 87 ? -3.728 5.460 -5.977 1.00 88.81 87 VAL A O 1
ATOM 679 N N . PHE A 1 88 ? -1.583 6.096 -6.261 1.00 86.88 88 PHE A N 1
ATOM 680 C CA . PHE A 1 88 ? -1.642 7.294 -5.428 1.00 86.88 88 PHE A CA 1
ATOM 681 C C . PHE A 1 88 ? -1.615 8.545 -6.308 1.00 86.88 88 PHE A C 1
ATOM 683 O O . PHE A 1 88 ? -0.558 8.963 -6.783 1.00 86.88 88 PHE A O 1
ATOM 690 N N . ILE A 1 89 ? -2.782 9.158 -6.503 1.00 88.44 89 ILE A N 1
ATOM 691 C CA . ILE A 1 89 ? -2.920 10.440 -7.200 1.00 88.44 89 ILE A CA 1
ATOM 692 C C . ILE A 1 89 ? -2.969 11.556 -6.153 1.00 88.44 89 ILE A C 1
ATOM 694 O O . ILE A 1 89 ? -3.653 11.459 -5.135 1.00 88.44 89 ILE A O 1
ATOM 698 N N . ARG A 1 90 ? -2.220 12.638 -6.384 1.00 86.75 90 ARG A N 1
ATOM 699 C CA . ARG A 1 90 ? -2.233 13.821 -5.509 1.00 86.75 90 ARG A CA 1
ATOM 700 C C . ARG A 1 90 ? -3.652 14.391 -5.424 1.00 86.75 90 ARG A C 1
ATOM 702 O O . ARG A 1 90 ? -4.228 14.730 -6.448 1.00 86.75 90 ARG A O 1
ATOM 709 N N . GLY A 1 91 ? -4.157 14.565 -4.205 1.00 86.81 91 GLY A N 1
ATOM 710 C CA . GLY A 1 91 ? -5.474 15.160 -3.956 1.00 86.81 91 GLY A CA 1
ATOM 711 C C . GLY A 1 91 ? -6.647 14.186 -4.066 1.00 86.81 91 GLY A C 1
ATOM 712 O O . GLY A 1 91 ? -7.756 14.567 -3.711 1.00 86.81 91 GLY A O 1
ATOM 713 N N . GLU A 1 92 ? -6.403 12.941 -4.475 1.00 89.50 92 GLU A N 1
ATOM 714 C CA . GLU A 1 92 ? -7.436 11.918 -4.598 1.00 89.50 92 GLU A CA 1
ATOM 715 C C . GLU A 1 92 ? -7.247 10.783 -3.598 1.00 89.50 92 GLU A C 1
ATOM 717 O O . GLU A 1 92 ? -6.166 10.569 -3.039 1.00 89.50 92 GLU A O 1
ATOM 722 N N . ARG A 1 93 ? -8.335 10.043 -3.368 1.00 87.12 93 ARG A N 1
ATOM 723 C CA . ARG A 1 93 ? -8.271 8.806 -2.587 1.00 87.12 93 ARG A CA 1
ATOM 724 C C . ARG A 1 93 ? -7.477 7.748 -3.364 1.00 87.12 93 ARG A C 1
ATOM 726 O O . ARG A 1 93 ? -7.565 7.714 -4.590 1.00 87.12 93 ARG A O 1
ATOM 733 N N . PRO A 1 94 ? -6.719 6.878 -2.678 1.00 89.69 94 PRO A N 1
ATOM 734 C CA . PRO A 1 94 ? -6.017 5.785 -3.338 1.00 89.69 94 PRO A CA 1
ATOM 735 C C . PRO A 1 94 ? -7.007 4.868 -4.063 1.00 89.69 94 PRO A C 1
ATOM 737 O O . PRO A 1 94 ? -8.078 4.560 -3.536 1.00 89.69 94 PRO A O 1
ATOM 740 N N . VAL A 1 95 ? -6.634 4.430 -5.264 1.00 88.81 95 VAL A N 1
ATOM 741 C CA . VAL A 1 95 ? -7.464 3.565 -6.114 1.00 88.81 95 VAL A CA 1
ATOM 742 C C . VAL A 1 95 ? -6.730 2.259 -6.385 1.00 88.81 95 VAL A C 1
ATOM 744 O O . VAL A 1 95 ? -5.514 2.251 -6.581 1.00 88.81 95 VAL A O 1
ATOM 747 N N . ILE A 1 96 ? -7.477 1.156 -6.398 1.00 89.69 96 ILE A N 1
ATOM 748 C CA . ILE A 1 96 ? -6.996 -0.149 -6.851 1.00 89.69 96 ILE A CA 1
A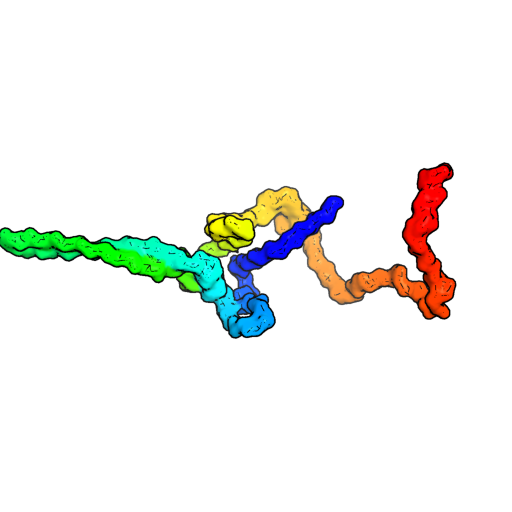TOM 749 C C . ILE A 1 96 ? -7.467 -0.334 -8.291 1.00 89.69 96 ILE A C 1
ATOM 751 O O . ILE A 1 96 ? -8.670 -0.325 -8.546 1.00 89.69 96 ILE A O 1
ATOM 755 N N . ASP A 1 97 ? -6.528 -0.511 -9.214 1.00 90.69 97 ASP A N 1
ATOM 756 C CA . ASP A 1 97 ? -6.819 -0.753 -10.628 1.00 90.69 97 ASP A CA 1
ATOM 757 C C . ASP A 1 97 ? -5.957 -1.895 -11.179 1.00 90.69 97 ASP A C 1
ATOM 759 O O . ASP A 1 97 ? -4.958 -2.297 -10.579 1.00 90.69 97 ASP A O 1
ATOM 763 N N . LYS A 1 98 ? -6.350 -2.460 -12.318 1.00 89.31 98 LYS A N 1
ATOM 764 C CA . LYS A 1 98 ? -5.572 -3.493 -13.001 1.00 89.31 98 LYS A CA 1
ATOM 765 C C . LYS A 1 98 ? -4.375 -2.870 -13.707 1.00 89.31 98 LYS A C 1
ATOM 767 O O . LYS A 1 98 ? -4.479 -1.831 -14.354 1.00 89.31 98 LYS A O 1
ATOM 772 N N . LYS A 1 99 ? -3.226 -3.542 -13.630 1.00 88.50 99 LYS A N 1
ATOM 773 C CA . LYS A 1 99 ? -2.042 -3.175 -14.408 1.00 88.50 99 LYS A CA 1
ATOM 774 C C . LYS A 1 99 ? -2.370 -3.223 -15.898 1.00 88.50 99 LYS A C 1
ATOM 776 O O . LYS A 1 99 ? -3.102 -4.097 -16.363 1.00 88.50 99 LYS A O 1
ATOM 781 N N . TYR A 1 100 ? -1.784 -2.291 -16.643 1.00 84.75 100 TYR A N 1
ATOM 782 C CA . TYR A 1 100 ? -1.921 -2.260 -18.091 1.00 84.75 100 TYR A CA 1
ATOM 783 C C . TYR A 1 100 ? -1.280 -3.502 -18.725 1.00 84.75 100 TYR A C 1
ATOM 785 O O . TYR A 1 100 ? -0.155 -3.876 -18.388 1.00 84.75 100 TYR A O 1
ATOM 793 N N . ASP A 1 101 ? -2.003 -4.123 -19.654 1.00 85.31 101 ASP A N 1
ATOM 794 C CA . ASP A 1 101 ? -1.539 -5.279 -20.417 1.00 85.31 101 ASP A CA 1
ATOM 795 C C . ASP A 1 101 ? -0.562 -4.823 -21.510 1.00 85.31 101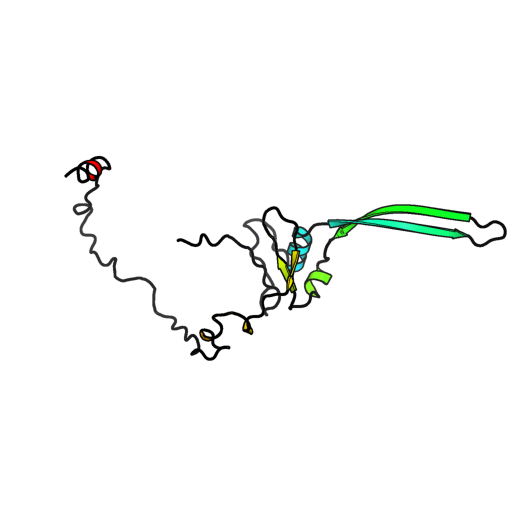 ASP A C 1
ATOM 797 O O . ASP A 1 101 ? -0.957 -4.178 -22.484 1.00 85.31 101 ASP A O 1
ATOM 801 N N . ILE A 1 102 ? 0.721 -5.151 -21.336 1.00 82.69 102 ILE A N 1
ATOM 802 C CA . ILE A 1 102 ? 1.810 -4.718 -22.222 1.00 82.69 102 ILE A CA 1
ATOM 803 C C . ILE A 1 102 ? 1.587 -5.137 -23.679 1.00 82.69 102 ILE A C 1
ATOM 805 O O . ILE A 1 102 ? 1.940 -4.387 -24.586 1.00 82.69 102 ILE A O 1
ATOM 809 N N . LEU A 1 103 ? 0.923 -6.272 -23.915 1.00 84.06 103 LEU A N 1
ATOM 810 C CA . LEU A 1 103 ? 0.698 -6.807 -25.259 1.00 84.06 103 LEU A CA 1
ATOM 811 C C . LEU A 1 103 ? -0.297 -5.968 -26.067 1.00 84.06 103 LEU A C 1
ATOM 813 O O . LEU A 1 103 ? -0.311 -6.023 -27.295 1.00 84.06 103 LEU A O 1
ATOM 817 N N . LYS A 1 104 ? -1.125 -5.168 -25.387 1.00 85.06 104 LYS A N 1
ATOM 818 C CA . LYS A 1 104 ? -2.105 -4.276 -26.020 1.00 85.06 104 LYS A CA 1
ATOM 819 C C . LYS A 1 104 ? -1.531 -2.905 -26.356 1.00 85.06 104 LYS A C 1
ATOM 821 O O . LYS A 1 104 ? -2.229 -2.096 -26.968 1.00 85.06 104 LYS A O 1
ATOM 826 N N . HIS A 1 105 ? -0.290 -2.622 -25.960 1.00 84.69 105 HIS A N 1
ATOM 827 C CA . HIS A 1 105 ? 0.301 -1.316 -26.191 1.00 84.69 105 HIS A CA 1
ATOM 828 C C . HIS A 1 105 ? 0.472 -1.052 -27.703 1.00 84.69 105 HIS A C 1
ATOM 830 O O . HIS A 1 105 ? 1.027 -1.902 -28.403 1.00 84.69 105 HIS A O 1
ATOM 836 N N . PRO A 1 106 ? 0.080 0.126 -28.234 1.00 85.94 106 PRO A N 1
ATOM 837 C CA . PRO A 1 106 ? 0.187 0.432 -29.668 1.00 85.94 106 PRO A CA 1
ATOM 838 C C . PRO A 1 106 ? 1.600 0.253 -30.241 1.00 85.94 106 PRO A C 1
ATOM 840 O O . PRO A 1 106 ? 1.770 -0.166 -31.385 1.00 85.94 106 PRO A O 1
ATOM 843 N N . ASN A 1 107 ? 2.616 0.523 -29.417 1.00 84.06 107 ASN A N 1
ATOM 844 C CA . ASN A 1 107 ? 4.026 0.438 -29.798 1.00 84.06 107 ASN A CA 1
ATOM 845 C C . ASN A 1 107 ? 4.693 -0.890 -29.410 1.00 84.06 107 ASN A C 1
ATOM 847 O O . ASN A 1 107 ? 5.918 -0.946 -29.359 1.00 84.06 107 ASN A O 1
ATOM 851 N N . ILE A 1 108 ? 3.930 -1.959 -29.153 1.00 83.88 108 ILE A N 1
ATOM 852 C CA . ILE A 1 108 ? 4.499 -3.273 -28.800 1.00 83.88 108 ILE A CA 1
ATOM 853 C C . ILE A 1 108 ? 5.487 -3.790 -29.857 1.00 83.88 108 ILE A C 1
ATOM 855 O O . ILE A 1 108 ? 6.475 -4.423 -29.513 1.00 83.88 108 ILE A O 1
ATOM 859 N N . LYS A 1 109 ? 5.287 -3.426 -31.133 1.00 81.56 109 LYS A N 1
ATOM 860 C CA . LYS A 1 109 ? 6.170 -3.766 -32.266 1.00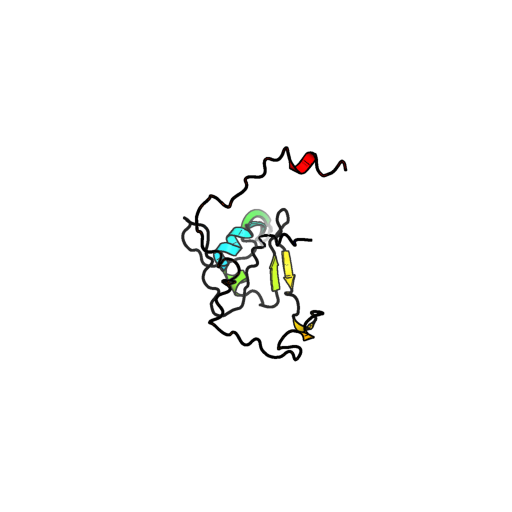 81.56 109 LYS A CA 1
ATOM 861 C C . LYS A 1 109 ? 7.626 -3.315 -32.094 1.00 81.56 109 LYS A C 1
ATOM 863 O O . LYS A 1 109 ? 8.485 -3.801 -32.817 1.00 81.56 109 LYS A O 1
ATOM 868 N N . LEU A 1 110 ? 7.887 -2.346 -31.213 1.00 81.25 110 LEU A N 1
ATOM 869 C CA . LEU A 1 110 ? 9.227 -1.818 -30.932 1.00 81.25 110 LEU A CA 1
ATOM 870 C C . LEU A 1 110 ? 9.913 -2.526 -29.755 1.00 81.25 110 LEU A C 1
ATOM 872 O O . LEU A 1 110 ? 11.075 -2.253 -29.473 1.00 81.25 110 LEU A O 1
ATOM 876 N N . THR A 1 111 ? 9.199 -3.403 -29.055 1.00 79.00 111 THR A N 1
ATOM 877 C CA . THR A 1 111 ? 9.715 -4.200 -27.941 1.00 79.00 111 THR A CA 1
ATOM 878 C C . THR A 1 111 ? 10.049 -5.609 -28.426 1.00 79.00 111 THR A C 1
ATOM 880 O O . THR A 1 111 ? 9.511 -6.072 -29.434 1.00 79.00 111 THR A O 1
ATOM 883 N N . GLU A 1 112 ? 10.925 -6.303 -27.701 1.00 80.31 112 GLU A N 1
ATOM 884 C CA . GLU A 1 112 ? 11.296 -7.702 -27.963 1.00 80.31 112 GLU A CA 1
ATOM 885 C C . GLU A 1 112 ? 10.060 -8.605 -28.090 1.00 80.31 112 GLU A C 1
ATOM 887 O O . GLU A 1 112 ? 9.947 -9.376 -29.042 1.00 80.31 112 GLU A O 1
ATOM 892 N N . ASP A 1 113 ? 9.073 -8.415 -27.207 1.00 78.19 113 ASP A N 1
ATOM 893 C CA . ASP A 1 113 ? 7.802 -9.151 -27.204 1.00 78.19 113 ASP A CA 1
ATOM 894 C C . ASP A 1 113 ? 6.969 -8.960 -28.487 1.00 78.19 113 ASP A C 1
ATOM 896 O O . ASP A 1 113 ? 6.154 -9.812 -28.837 1.00 78.19 113 ASP A O 1
ATOM 900 N N . GLY A 1 114 ? 7.156 -7.846 -29.205 1.00 77.88 114 GLY A N 1
ATOM 901 C CA . GLY A 1 114 ? 6.488 -7.558 -30.477 1.00 77.88 114 GLY A CA 1
ATOM 902 C C . GLY A 1 114 ? 7.332 -7.848 -31.717 1.00 77.88 114 GLY A C 1
ATOM 903 O O . GLY A 1 114 ? 6.909 -7.490 -32.818 1.00 77.88 114 GLY A O 1
ATOM 904 N N . GLY A 1 115 ? 8.499 -8.480 -31.554 1.00 79.81 115 GLY A N 1
ATOM 905 C CA . GLY A 1 115 ? 9.381 -8.894 -32.646 1.00 79.81 115 GLY A CA 1
ATOM 906 C C . GLY A 1 115 ? 10.492 -7.905 -33.003 1.00 79.81 115 GLY A C 1
ATOM 907 O O . GLY A 1 115 ? 11.136 -8.081 -34.039 1.00 79.81 115 GLY A O 1
ATOM 908 N N . ALA A 1 116 ? 10.734 -6.874 -32.186 1.00 82.94 116 ALA A N 1
ATOM 909 C CA . ALA A 1 116 ? 11.903 -6.015 -32.360 1.00 82.94 116 ALA A CA 1
ATOM 910 C C . ALA A 1 116 ? 13.195 -6.738 -31.949 1.00 82.94 116 ALA A C 1
ATOM 912 O O . ALA A 1 116 ? 13.184 -7.655 -31.126 1.00 82.94 116 ALA A O 1
ATOM 913 N N . ALA A 1 117 ? 14.323 -6.307 -32.518 1.00 83.38 117 ALA A N 1
ATOM 914 C CA . ALA A 1 117 ? 15.627 -6.815 -32.117 1.00 83.38 117 ALA A CA 1
ATOM 915 C C . ALA A 1 117 ? 15.892 -6.502 -30.629 1.00 83.38 117 ALA A C 1
ATOM 917 O O . ALA A 1 117 ? 15.600 -5.380 -30.201 1.00 83.38 117 ALA A O 1
ATOM 918 N N . PRO A 1 118 ? 16.464 -7.451 -29.861 1.00 84.00 118 PRO A N 1
ATOM 919 C CA . PRO A 1 118 ? 16.798 -7.233 -28.464 1.00 84.00 118 PRO A CA 1
ATOM 920 C C . PRO A 1 118 ? 17.663 -6.008 -28.219 1.00 84.00 118 PRO A C 1
ATOM 922 O O . PRO A 1 118 ? 18.563 -5.701 -29.007 1.00 84.00 118 PRO A O 1
ATOM 925 N N . TYR A 1 119 ? 17.411 -5.320 -27.107 1.00 80.50 119 TYR A N 1
ATOM 926 C CA . TYR A 1 119 ? 18.241 -4.183 -26.731 1.00 80.50 119 TYR A CA 1
ATOM 927 C C . TYR A 1 119 ? 19.608 -4.681 -26.248 1.00 80.50 119 TYR A C 1
ATOM 929 O O . TYR A 1 119 ? 19.758 -5.188 -25.136 1.00 80.50 119 TYR A O 1
ATOM 937 N N . ILE A 1 120 ? 20.631 -4.520 -27.087 1.00 83.75 120 ILE A N 1
ATOM 938 C CA . ILE A 1 120 ? 22.011 -4.865 -26.740 1.00 83.75 120 ILE A CA 1
ATOM 939 C C . ILE A 1 120 ? 22.643 -3.661 -26.040 1.00 83.75 120 ILE A C 1
ATOM 941 O O . ILE A 1 120 ? 23.120 -2.725 -26.681 1.00 83.75 120 ILE A O 1
ATOM 945 N N . HIS A 1 121 ? 22.654 -3.688 -24.707 1.00 78.25 121 HIS A N 1
ATOM 946 C CA . HIS A 1 121 ? 23.378 -2.694 -23.922 1.00 78.25 121 HIS A CA 1
ATOM 947 C C . HIS A 1 121 ? 24.889 -2.873 -24.122 1.00 78.25 121 HIS A C 1
ATOM 949 O O . HIS A 1 121 ? 25.458 -3.888 -23.721 1.00 78.25 121 HIS A O 1
ATOM 955 N N . HIS A 1 122 ? 25.543 -1.874 -24.713 1.00 77.75 122 HIS A N 1
ATOM 956 C CA . HIS A 1 122 ? 26.997 -1.791 -24.839 1.00 77.75 122 HIS A CA 1
ATOM 957 C C . HIS A 1 122 ? 27.564 -0.876 -23.728 1.00 77.75 122 HIS A C 1
ATOM 959 O O . HIS A 1 122 ? 27.648 0.346 -23.896 1.00 77.75 122 HIS A O 1
ATOM 965 N N . PRO A 1 123 ? 27.936 -1.416 -22.552 1.00 68.94 123 PRO A N 1
ATOM 966 C CA . PRO A 1 123 ? 28.550 -0.612 -21.499 1.00 68.94 123 PRO A CA 1
ATOM 967 C C . PRO A 1 123 ? 29.911 -0.096 -21.992 1.00 68.94 123 PRO A C 1
ATOM 969 O O . PRO A 1 123 ? 30.837 -0.881 -22.171 1.00 68.94 123 PRO A O 1
ATOM 972 N N . GLY A 1 124 ? 30.032 1.210 -22.251 1.00 61.53 124 GLY A N 1
ATOM 973 C CA . GLY A 1 124 ? 31.290 1.812 -22.721 1.00 61.53 124 GLY A CA 1
ATOM 974 C C . GLY A 1 124 ? 31.154 3.097 -23.541 1.00 61.53 124 GLY A C 1
ATOM 975 O O . GLY A 1 124 ? 32.128 3.831 -23.673 1.00 61.53 124 GLY A O 1
ATOM 976 N N . LEU A 1 125 ? 29.961 3.415 -24.048 1.00 58.03 125 LEU A N 1
ATOM 977 C CA . LEU A 1 125 ? 29.680 4.738 -24.609 1.00 58.03 125 LEU A CA 1
ATOM 978 C C . LEU A 1 125 ? 29.431 5.710 -23.452 1.00 58.03 125 LEU A C 1
ATOM 980 O O . LEU A 1 125 ? 28.314 5.856 -22.961 1.00 58.03 125 LEU A O 1
ATOM 984 N N . THR A 1 126 ? 30.500 6.340 -22.969 1.00 55.72 126 THR A N 1
ATOM 985 C CA . THR A 1 126 ? 30.388 7.542 -22.146 1.00 55.72 126 THR A CA 1
ATOM 986 C C . THR A 1 126 ? 29.592 8.547 -22.974 1.00 55.72 126 THR A C 1
ATOM 988 O O . THR A 1 126 ? 30.085 9.017 -23.991 1.00 55.72 126 THR A O 1
ATOM 991 N N . PHE A 1 127 ? 28.369 8.899 -22.568 1.00 57.12 127 PHE A N 1
ATOM 992 C CA . PHE A 1 127 ? 27.576 9.972 -23.194 1.00 57.12 127 PHE A CA 1
ATOM 993 C C . PHE A 1 127 ? 28.212 11.371 -23.021 1.00 57.12 127 PHE A C 1
ATOM 995 O O . PHE A 1 127 ? 27.531 12.388 -23.119 1.00 57.12 127 PHE A O 1
ATOM 1002 N N . ALA A 1 128 ? 29.514 11.437 -22.732 1.00 59.81 128 ALA A N 1
ATOM 1003 C CA . ALA A 1 128 ? 30.307 12.636 -22.886 1.00 59.81 128 ALA A CA 1
ATOM 1004 C C . ALA A 1 128 ? 30.424 12.893 -24.391 1.00 59.81 128 ALA A C 1
ATOM 1006 O O . ALA A 1 128 ? 31.250 12.294 -25.072 1.00 59.81 128 ALA A O 1
ATOM 1007 N N . GLN A 1 129 ? 29.548 13.742 -24.919 1.00 57.88 129 GLN A N 1
ATOM 1008 C CA . GLN A 1 129 ? 29.781 14.360 -26.217 1.00 57.88 129 GLN A CA 1
ATOM 1009 C C . GLN A 1 129 ? 31.131 15.085 -26.168 1.00 57.88 129 GLN A C 1
ATOM 1011 O O . GLN A 1 129 ? 31.379 15.869 -25.251 1.00 57.88 129 GLN A O 1
ATOM 1016 N N . GLU A 1 130 ? 31.984 14.845 -27.162 1.00 57.59 130 GLU A N 1
ATOM 1017 C CA . GLU A 1 130 ? 33.243 15.579 -27.354 1.00 57.59 130 GLU A CA 1
ATOM 1018 C C . GLU A 1 130 ? 33.012 17.055 -27.742 1.00 57.59 130 GLU A C 1
ATOM 1020 O O . GLU A 1 130 ? 33.965 17.813 -27.869 1.00 57.59 130 GLU A O 1
ATOM 1025 N N . ASP A 1 131 ? 31.758 17.510 -27.855 1.00 56.75 131 ASP A N 1
ATOM 1026 C CA . ASP A 1 131 ? 31.387 18.869 -28.285 1.00 56.75 131 ASP A CA 1
ATOM 1027 C C . ASP A 1 131 ? 31.723 19.988 -27.270 1.00 56.75 131 ASP A C 1
ATOM 1029 O O . ASP A 1 131 ? 31.371 21.147 -27.475 1.00 56.75 131 ASP A O 1
ATOM 1033 N N . LEU A 1 132 ? 32.439 19.677 -26.185 1.00 58.97 132 LEU A N 1
ATOM 1034 C CA . LEU A 1 132 ? 33.092 20.662 -25.311 1.00 58.97 132 LEU A CA 1
ATOM 1035 C C . LEU A 1 132 ? 34.622 20.531 -25.326 1.00 58.97 132 LEU A C 1
ATOM 1037 O O . LEU A 1 132 ? 35.294 20.930 -24.378 1.00 58.97 132 LEU A O 1
ATOM 1041 N N . SER A 1 133 ? 35.207 20.032 -26.416 1.00 58.28 133 SER A N 1
ATOM 1042 C CA . SER A 1 133 ? 36.650 20.121 -26.664 1.00 58.28 133 SER A CA 1
ATOM 1043 C C . SER A 1 133 ? 37.070 21.509 -27.173 1.00 58.28 133 SER A C 1
ATOM 1045 O O . SER A 1 133 ? 37.884 21.620 -28.090 1.00 58.28 133 SER A O 1
ATOM 1047 N N . LEU A 1 134 ? 36.516 22.587 -26.613 1.00 59.78 134 LEU A N 1
ATOM 1048 C CA . LEU A 1 134 ? 37.130 23.900 -26.781 1.00 59.78 134 LEU A CA 1
ATOM 1049 C C . LEU A 1 134 ? 38.306 23.961 -25.799 1.00 59.78 134 LEU A C 1
ATOM 1051 O O . LEU A 1 134 ? 38.077 23.818 -24.594 1.00 59.78 134 LEU A O 1
ATOM 1055 N N . PRO A 1 135 ? 39.559 24.143 -26.254 1.00 58.72 135 PRO A N 1
ATOM 1056 C CA . PRO A 1 135 ? 40.629 24.464 -25.328 1.00 58.72 135 PRO A CA 1
ATOM 1057 C C . PRO A 1 135 ? 40.248 25.786 -24.656 1.00 58.72 135 PRO A C 1
ATOM 1059 O O . PRO A 1 135 ? 40.086 26.814 -25.311 1.00 58.72 135 PRO A O 1
ATOM 1062 N N . PHE A 1 136 ? 40.022 25.749 -23.345 1.00 56.94 136 PHE A N 1
ATOM 1063 C CA . PHE A 1 136 ? 39.805 26.955 -22.558 1.00 56.94 136 PHE A CA 1
ATOM 1064 C C . PHE A 1 136 ? 41.138 27.707 -22.481 1.00 56.94 136 PHE A C 1
ATOM 1066 O O . PHE A 1 136 ? 41.940 27.484 -21.578 1.00 56.94 136 PHE A O 1
ATOM 1073 N N . GLU A 1 137 ? 41.405 28.545 -23.480 1.00 61.97 137 GLU A N 1
ATOM 1074 C CA . GLU A 1 137 ? 42.613 29.377 -23.551 1.00 61.97 137 GLU A CA 1
ATOM 1075 C C . GLU A 1 137 ? 42.500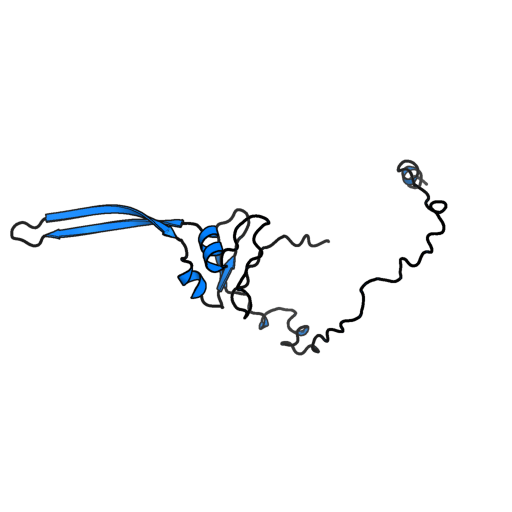 30.644 -22.684 1.00 61.97 137 GLU A C 1
ATOM 1077 O O . GLU A 1 137 ? 43.501 31.310 -22.437 1.00 61.97 137 GLU A O 1
ATOM 1082 N N . GLY A 1 138 ? 41.309 30.940 -22.148 1.00 65.12 138 GLY A N 1
ATOM 1083 C CA . GLY A 1 138 ? 41.061 32.063 -21.244 1.00 65.12 138 GLY A CA 1
ATOM 1084 C C . GLY A 1 138 ? 39.616 32.560 -21.301 1.00 65.12 138 GLY A C 1
ATOM 1085 O O . GLY A 1 138 ? 38.834 32.153 -22.161 1.00 65.12 138 GLY A O 1
ATOM 1086 N N . LEU A 1 139 ? 39.258 33.461 -20.380 1.00 63.31 139 LEU A N 1
ATOM 1087 C CA . LEU A 1 139 ? 37.953 34.146 -20.378 1.00 63.31 139 LEU A CA 1
ATOM 1088 C C . LEU A 1 139 ? 37.849 35.215 -21.480 1.00 63.31 139 LEU A C 1
ATOM 1090 O O . LEU A 1 139 ? 36.780 35.777 -21.691 1.00 63.31 139 LEU A O 1
ATOM 1094 N N . ASP A 1 140 ? 38.943 35.465 -22.194 1.00 66.00 140 ASP A N 1
ATOM 1095 C CA . ASP A 1 140 ? 39.105 36.539 -23.174 1.00 66.00 140 ASP A CA 1
ATOM 1096 C C . ASP A 1 140 ? 38.158 36.395 -24.383 1.00 66.00 140 ASP A C 1
ATOM 1098 O O . ASP A 1 140 ? 37.844 37.377 -25.049 1.00 66.00 140 ASP A O 1
ATOM 1102 N N . ASN A 1 141 ? 37.658 35.179 -24.633 1.00 57.72 141 ASN A N 1
ATOM 1103 C CA . ASN A 1 141 ? 36.729 34.860 -25.724 1.00 57.72 141 ASN A CA 1
ATOM 1104 C C . ASN A 1 141 ? 35.251 34.846 -25.291 1.00 57.72 141 ASN A C 1
ATOM 1106 O O . ASN A 1 141 ? 34.375 34.524 -26.095 1.00 57.72 141 ASN A O 1
ATOM 1110 N N . ILE A 1 142 ? 34.954 35.153 -24.024 1.00 67.75 142 ILE A N 1
ATOM 1111 C CA . ILE A 1 142 ? 33.582 35.229 -23.519 1.00 67.75 142 ILE A CA 1
ATOM 1112 C C . ILE A 1 142 ? 33.107 36.672 -23.663 1.00 67.75 142 ILE A C 1
ATOM 1114 O O . ILE A 1 142 ? 33.493 37.553 -22.898 1.00 67.75 142 ILE A O 1
ATOM 1118 N N . ILE A 1 143 ? 32.239 36.906 -24.643 1.00 64.12 143 ILE A N 1
ATOM 1119 C CA . ILE A 1 143 ? 31.520 38.172 -24.773 1.00 64.12 143 ILE A CA 1
ATOM 1120 C C . ILE A 1 143 ? 30.288 38.071 -23.873 1.00 64.12 143 ILE A C 1
ATOM 1122 O O . ILE A 1 143 ? 29.374 37.291 -24.145 1.00 64.12 143 ILE A O 1
ATOM 1126 N N . ILE A 1 144 ? 30.282 38.825 -22.774 1.00 72.50 144 ILE A N 1
ATOM 1127 C CA . ILE A 1 144 ? 29.088 38.998 -21.946 1.00 72.50 144 ILE A CA 1
ATOM 1128 C C . ILE A 1 144 ? 28.173 39.932 -22.729 1.00 72.50 144 ILE A C 1
ATOM 1130 O O . ILE A 1 144 ? 28.460 41.117 -22.872 1.00 72.50 144 ILE A O 1
ATOM 1134 N N . ILE A 1 145 ? 27.124 39.369 -23.317 1.00 71.00 145 ILE A N 1
ATOM 1135 C CA . ILE A 1 145 ? 26.104 40.152 -24.005 1.00 71.00 145 ILE A CA 1
ATOM 1136 C C . ILE A 1 145 ? 25.178 40.691 -22.918 1.00 71.00 145 ILE A C 1
ATOM 1138 O O . ILE A 1 145 ? 24.432 39.922 -22.310 1.00 71.00 145 ILE A O 1
ATOM 1142 N N . ASP A 1 146 ? 25.248 41.991 -22.655 1.00 66.38 146 ASP A N 1
ATOM 1143 C CA . ASP A 1 146 ? 24.285 42.661 -21.786 1.00 66.38 146 ASP A CA 1
ATOM 1144 C C . ASP A 1 146 ? 22.909 42.695 -22.475 1.00 66.38 146 ASP A C 1
ATOM 1146 O O . ASP A 1 146 ? 22.804 42.880 -23.691 1.00 66.38 146 ASP A O 1
ATOM 1150 N N . GLU A 1 147 ? 21.832 42.508 -21.702 1.00 60.75 147 GLU A N 1
ATOM 1151 C CA . GLU A 1 147 ? 20.453 42.389 -22.215 1.00 60.75 147 GLU A CA 1
ATOM 1152 C C . GLU A 1 147 ? 19.983 43.614 -23.033 1.00 60.75 147 GLU A C 1
ATOM 1154 O O . GLU A 1 147 ? 19.013 43.517 -23.788 1.00 60.75 147 GLU A O 1
ATOM 1159 N N . GLU A 1 148 ? 20.679 44.750 -22.934 1.00 61.56 148 GLU A N 1
ATOM 1160 C CA . GLU A 1 148 ? 20.367 45.990 -23.652 1.00 61.56 148 GLU A CA 1
ATOM 1161 C C . GLU A 1 148 ? 20.710 45.926 -25.161 1.00 61.56 148 GLU A C 1
ATOM 1163 O O . GLU A 1 148 ? 19.962 46.474 -25.974 1.00 61.56 148 GLU A O 1
ATOM 1168 N N . GLU A 1 149 ? 21.747 45.187 -25.580 1.00 58.88 149 GLU A N 1
ATOM 1169 C CA . GLU A 1 149 ? 22.196 45.106 -26.991 1.00 58.88 149 GLU A CA 1
ATOM 1170 C C . GLU A 1 149 ? 21.311 44.181 -27.858 1.00 58.88 149 GLU A C 1
ATOM 1172 O O . GLU A 1 149 ? 21.130 44.422 -29.051 1.00 58.88 149 GLU A O 1
ATOM 1177 N N . LEU A 1 150 ? 20.656 43.176 -27.261 1.00 55.38 150 LEU A N 1
ATOM 1178 C CA . LEU A 1 150 ? 19.697 42.285 -27.946 1.00 55.38 150 LEU A CA 1
ATOM 1179 C C . LEU A 1 150 ? 18.390 42.987 -28.353 1.00 55.38 150 LEU A C 1
ATOM 1181 O O . LEU A 1 150 ? 17.624 42.462 -29.168 1.00 55.38 150 LEU A O 1
ATOM 1185 N N . SER A 1 151 ? 18.106 44.153 -27.766 1.00 53.62 151 SER A N 1
ATOM 1186 C CA . SER A 1 151 ? 16.885 44.914 -28.039 1.00 53.62 151 SER A CA 1
ATOM 1187 C C . SER A 1 151 ? 16.988 45.799 -29.289 1.00 53.62 151 SER A C 1
ATOM 1189 O O . SER A 1 151 ? 15.976 46.020 -29.950 1.00 53.62 151 SER A O 1
ATOM 1191 N N . ASN A 1 152 ? 18.199 46.213 -29.683 1.00 59.06 152 ASN A N 1
ATOM 1192 C CA . ASN A 1 152 ? 18.423 47.124 -30.813 1.00 59.06 152 ASN A CA 1
ATOM 1193 C C . ASN A 1 152 ? 18.552 46.429 -32.181 1.00 59.06 152 ASN A C 1
ATOM 1195 O O . ASN A 1 152 ? 18.559 47.103 -33.209 1.00 59.06 152 ASN A O 1
ATOM 1199 N N . GLU A 1 153 ? 18.618 45.097 -32.226 1.00 58.53 153 GLU A N 1
ATOM 1200 C CA . GLU A 1 153 ? 18.711 44.341 -33.486 1.00 58.53 153 GLU A CA 1
ATOM 1201 C C . GLU A 1 153 ? 17.340 43.882 -34.020 1.00 58.53 153 GLU A C 1
ATOM 1203 O O . GLU A 1 153 ? 17.238 43.378 -35.135 1.00 58.53 153 GLU A O 1
ATOM 1208 N N . LYS A 1 154 ? 16.260 44.085 -33.249 1.00 52.06 154 LYS A N 1
ATOM 1209 C CA . LYS A 1 154 ? 14.885 43.766 -33.677 1.00 52.06 154 LYS A CA 1
ATOM 1210 C C . LYS A 1 154 ? 14.165 44.889 -34.426 1.00 52.06 154 LYS A C 1
ATOM 1212 O O . LYS A 1 154 ? 13.123 44.611 -35.012 1.00 52.06 154 LYS A O 1
ATOM 1217 N N . ASP A 1 155 ? 14.724 46.099 -34.451 1.00 51.03 155 ASP A N 1
ATOM 1218 C CA . ASP A 1 155 ? 14.126 47.274 -35.105 1.00 51.03 155 ASP A CA 1
ATOM 1219 C C . ASP A 1 155 ? 14.871 47.715 -36.386 1.00 51.03 155 ASP A C 1
ATOM 1221 O O . ASP A 1 155 ? 14.802 48.880 -36.790 1.00 51.03 155 ASP A O 1
ATOM 1225 N N . ARG A 1 156 ? 15.562 46.789 -37.070 1.00 41.88 156 ARG A N 1
ATOM 1226 C CA . ARG A 1 156 ? 16.115 47.016 -38.417 1.00 41.88 156 ARG A CA 1
ATOM 1227 C C . ARG A 1 156 ? 15.651 45.989 -39.440 1.00 41.88 156 ARG A C 1
ATOM 1229 O O . ARG A 1 156 ? 15.660 44.784 -39.120 1.00 41.88 156 ARG A O 1
#

Secondary structure (DSSP, 8-state):
--------------STT-------TTS----HHHHHHHHH-EEEEEEEEEEE--SSS--EEEEEEEEEEESS-HHHHHHS-TTEEEE--TTS--EEEEPP-GGG-TTGGGSGGGTPPP----TT-----GGG------GGG-----TTGGGTTS--

Sequence (156 aa):
MESRILREGYVRFGGEGAETCRAQLGKARLPLPYYISEMLGKETLDTRNRSISKGSHGSSSTSYQQTGRELLTPDEVRAMDNTYAIVFIRGERPVIDKKYDILKHPNIKLTEDGGAAPYIHHPGLTFAQEDLSLPFEGLDNIIIIDEEELSNEKDR

Foldseek 3Di:
DDPPPPPFPFQQDDDDPSFWDPDDDPDDTDGPLVVVLVVLFWDKDKDKDWDWDDDPDIDIDIDIDIDTDRPAHSVNVNVDDNQWGWGDDPPDRIDIDGDDDLVPDPVNCCAVNNPHDDDDDDPPPPPPDCVPPPPCPDCPPDDPDDPVVVVVVVPD